Protein AF-A0A357VRW8-F1 (afdb_monomer_lite)

pLDDT: mean 89.8, std 10.29, range [57.91, 98.44]

Secondary structure (DSSP, 8-state):
-HHHHHHHHHHHHHHHHHHHHHHHHHTTT----HHHHHHHHHHHHHTTSS-HHHHHHHHHHHHHHHHHHHHHHHHHH-

Radius of gyration: 14.6 Å; chains: 1; bounding box: 33×26×42 Å

Foldseek 3Di:
DVVVVVVLVCCLVCLLVVLLQQLLQVLLVDDGPNVVSVVVQVVCCVVVSDPPVSSVVSNVNSNVNNVVVNVVCVVPVD

Sequence (78 aa):
MESQSFLYNAVVNYGYIALFLVLAYEGTGLPGPVQILFFAAAYLAVKGEMNLVAIVLVAALGNVTGNVIGYLVGYYKG

Organism: NCBI:txid911092

Structure (mmCIF, N/CA/C/O backbone):
data_AF-A0A357VRW8-F1
#
_entry.id   AF-A0A357VRW8-F1
#
loop_
_atom_site.group_PDB
_atom_site.id
_atom_site.type_symbol
_atom_site.label_atom_id
_atom_site.label_alt_id
_atom_site.label_comp_id
_atom_site.label_asym_id
_atom_site.label_entity_id
_atom_site.label_seq_id
_atom_site.pdbx_PDB_ins_code
_atom_site.Cartn_x
_atom_site.Cartn_y
_atom_site.Cartn_z
_atom_site.occupancy
_atom_site.B_iso_or_equiv
_atom_site.auth_seq_id
_atom_site.auth_comp_id
_atom_site.auth_asym_id
_atom_site.auth_atom_id
_atom_site.pdbx_PDB_model_num
ATOM 1 N N . MET A 1 1 ? -14.000 17.927 18.592 1.00 57.91 1 MET A N 1
ATOM 2 C CA . MET A 1 1 ? -14.531 16.585 18.253 1.00 57.91 1 MET A CA 1
ATOM 3 C C . MET A 1 1 ? -14.652 16.390 16.745 1.00 57.91 1 MET A C 1
ATOM 5 O O . MET A 1 1 ? -14.307 15.318 16.282 1.00 57.91 1 MET A O 1
ATOM 9 N N . GLU A 1 2 ? -15.013 17.419 15.975 1.00 61.34 2 GLU A N 1
ATOM 10 C CA . GLU A 1 2 ? -15.164 17.353 14.508 1.00 61.34 2 GLU A CA 1
ATOM 11 C C . GLU A 1 2 ? -13.857 17.071 13.728 1.00 61.34 2 GLU A C 1
ATOM 13 O O . GLU A 1 2 ? -13.850 16.289 12.779 1.00 61.34 2 GLU A O 1
ATOM 18 N N . SER A 1 3 ? -12.714 17.619 14.170 1.00 63.81 3 SER A N 1
ATOM 19 C CA . SER A 1 3 ? -11.420 17.405 13.493 1.00 63.81 3 SER A CA 1
ATOM 20 C C . SER A 1 3 ? -10.913 15.960 13.562 1.00 63.81 3 SER A C 1
ATOM 22 O O . SER A 1 3 ? -10.287 15.479 12.619 1.00 63.81 3 SER A O 1
ATOM 24 N N . GLN A 1 4 ? -11.208 15.248 14.653 1.00 67.56 4 GLN A N 1
ATOM 25 C CA . GLN A 1 4 ? -10.814 13.847 14.836 1.00 67.56 4 GLN A CA 1
ATOM 26 C C . GLN A 1 4 ? -11.582 12.935 13.869 1.00 67.56 4 GLN A C 1
ATOM 28 O O . GLN A 1 4 ? -11.006 12.018 13.292 1.00 67.56 4 GLN A O 1
ATOM 33 N N . SER A 1 5 ? -12.859 13.240 13.622 1.00 71.00 5 SER A N 1
ATOM 34 C CA . SER A 1 5 ? -13.713 12.517 12.675 1.00 71.00 5 SER A CA 1
ATOM 35 C C . SER A 1 5 ? -13.271 12.708 11.224 1.00 71.00 5 SER A C 1
ATOM 37 O O . SER A 1 5 ? -13.317 11.758 10.444 1.00 71.00 5 SER A O 1
ATOM 39 N N . PHE A 1 6 ? -12.821 13.912 10.855 1.00 75.31 6 PHE A N 1
ATOM 40 C CA . PHE A 1 6 ? -12.297 14.179 9.514 1.00 75.31 6 PHE A CA 1
ATOM 41 C C . PHE A 1 6 ? -11.005 13.400 9.246 1.00 75.31 6 PHE A C 1
ATOM 43 O O . PHE A 1 6 ? -10.909 12.704 8.239 1.00 75.31 6 PHE A O 1
ATOM 50 N N . LEU A 1 7 ? -10.036 13.466 10.168 1.00 73.12 7 LEU A N 1
ATOM 51 C CA . LEU A 1 7 ? -8.768 12.742 10.035 1.00 73.12 7 LEU A CA 1
ATOM 52 C C . LEU A 1 7 ? -8.979 11.229 9.998 1.00 73.12 7 LEU A C 1
ATOM 54 O O . LEU A 1 7 ? -8.376 10.542 9.181 1.00 73.12 7 LEU A O 1
ATOM 58 N N . TYR A 1 8 ? -9.871 10.719 10.841 1.00 73.81 8 TYR A N 1
ATOM 59 C CA . TYR A 1 8 ? -10.232 9.310 10.857 1.00 73.81 8 TYR A CA 1
ATOM 60 C C . TYR A 1 8 ? -10.841 8.849 9.524 1.00 73.81 8 TYR A C 1
ATOM 62 O O . TYR A 1 8 ? -10.346 7.899 8.919 1.00 73.81 8 TYR A O 1
ATOM 70 N N . ASN A 1 9 ? -11.837 9.572 9.000 1.00 71.19 9 ASN A N 1
ATOM 71 C CA . ASN A 1 9 ? -12.425 9.256 7.696 1.00 71.19 9 ASN A CA 1
ATOM 72 C C . ASN A 1 9 ? -11.415 9.402 6.553 1.00 71.19 9 ASN A C 1
ATOM 74 O O . ASN A 1 9 ? -11.455 8.623 5.602 1.00 71.19 9 ASN A O 1
ATOM 78 N N . ALA A 1 10 ? -10.500 10.369 6.633 1.00 75.00 10 ALA A N 1
ATOM 79 C CA . ALA A 1 10 ? -9.425 10.502 5.664 1.00 75.00 10 ALA A CA 1
ATOM 80 C C . ALA A 1 10 ? -8.514 9.264 5.692 1.00 75.00 10 ALA A C 1
ATOM 82 O O . ALA A 1 10 ? -8.261 8.676 4.650 1.00 75.00 10 ALA A O 1
ATOM 83 N N . VAL A 1 11 ? -8.080 8.802 6.865 1.00 75.25 11 VAL A N 1
ATOM 84 C CA . VAL A 1 11 ? -7.227 7.607 6.979 1.00 75.25 11 VAL A CA 1
ATOM 85 C C . VAL A 1 11 ? -7.926 6.352 6.454 1.00 75.25 11 VAL A C 1
ATOM 87 O O . VAL A 1 11 ? -7.299 5.574 5.741 1.00 75.25 11 VAL A O 1
ATOM 90 N N . VAL A 1 12 ? -9.215 6.164 6.740 1.00 71.06 12 VAL A N 1
ATOM 91 C CA . VAL A 1 12 ? -9.968 4.989 6.267 1.00 71.06 12 VAL A CA 1
ATOM 92 C C . VAL A 1 12 ? -10.151 5.011 4.747 1.00 71.06 12 VAL A C 1
ATOM 94 O O . VAL A 1 12 ? -9.881 4.016 4.074 1.00 71.06 12 VAL A O 1
ATOM 97 N N . ASN A 1 13 ? -10.550 6.153 4.181 1.00 73.38 13 ASN A N 1
ATOM 98 C CA . ASN A 1 13 ? -10.818 6.259 2.744 1.00 73.38 13 ASN A CA 1
ATOM 99 C C . ASN A 1 13 ? -9.533 6.337 1.905 1.00 73.38 13 ASN A C 1
ATOM 101 O O . ASN A 1 13 ? -9.450 5.729 0.838 1.00 73.38 13 ASN A O 1
ATOM 105 N N . TYR A 1 14 ? -8.509 7.043 2.387 1.00 84.31 14 TYR A N 1
ATOM 106 C CA . TYR A 1 14 ? -7.223 7.149 1.699 1.00 84.31 14 TYR A CA 1
ATOM 107 C C . TYR A 1 14 ? -6.267 6.007 2.043 1.00 84.31 14 TYR A C 1
ATOM 109 O O . TYR A 1 14 ? -5.283 5.846 1.334 1.00 84.31 14 TYR A O 1
ATOM 117 N N . GLY A 1 15 ? -6.537 5.182 3.060 1.00 88.94 15 GLY A N 1
ATOM 118 C CA . GLY A 1 15 ? -5.655 4.087 3.477 1.00 88.94 15 GLY A CA 1
ATOM 119 C C . GLY A 1 15 ? -5.401 3.069 2.366 1.00 88.94 15 GLY A C 1
ATOM 120 O O . GLY A 1 15 ? -4.254 2.704 2.116 1.00 88.94 15 GLY A O 1
ATOM 121 N N . TYR A 1 16 ? -6.444 2.676 1.628 1.00 93.81 16 TYR A N 1
ATOM 122 C CA . TYR A 1 16 ? -6.291 1.793 0.466 1.00 93.81 16 TYR A CA 1
ATOM 123 C C . TYR A 1 16 ? -5.565 2.475 -0.693 1.00 93.81 16 TYR A C 1
ATOM 125 O O . TYR A 1 16 ? -4.695 1.873 -1.311 1.00 93.81 16 TYR A O 1
ATOM 133 N N . ILE A 1 17 ? -5.886 3.738 -0.980 1.00 93.50 17 ILE A N 1
ATOM 134 C CA . ILE A 1 17 ? -5.237 4.486 -2.065 1.00 93.50 17 ILE A CA 1
ATOM 135 C C . ILE A 1 17 ? -3.748 4.684 -1.755 1.00 93.50 17 ILE A C 1
ATOM 137 O O . ILE A 1 17 ? -2.902 4.458 -2.614 1.00 93.50 17 ILE A O 1
ATOM 141 N N . ALA A 1 18 ? -3.411 5.050 -0.519 1.00 92.19 18 ALA A N 1
ATOM 142 C CA . ALA A 1 18 ? -2.039 5.201 -0.057 1.00 92.19 18 ALA A CA 1
ATOM 143 C C . ALA A 1 18 ? -1.284 3.869 -0.118 1.00 92.19 18 ALA A C 1
ATOM 145 O O . ALA A 1 18 ? -0.164 3.832 -0.623 1.00 92.19 18 ALA A O 1
ATOM 146 N N . LEU A 1 19 ? -1.911 2.771 0.323 1.00 94.88 19 LEU A N 1
ATOM 147 C CA . LEU A 1 19 ? -1.357 1.425 0.183 1.00 94.88 19 LEU A CA 1
ATOM 148 C C . LEU A 1 19 ? -1.076 1.097 -1.287 1.00 94.88 19 LEU A C 1
ATOM 150 O O . LEU A 1 19 ? 0.037 0.705 -1.616 1.00 94.88 19 LEU A O 1
ATOM 154 N N . PHE A 1 20 ? -2.036 1.321 -2.183 1.00 95.94 20 PHE A N 1
ATOM 155 C CA . PHE A 1 20 ? -1.845 1.095 -3.613 1.00 95.94 20 PHE A CA 1
ATOM 156 C C . PHE A 1 20 ? -0.662 1.892 -4.166 1.00 95.94 20 PHE A C 1
ATOM 158 O O . PHE A 1 20 ? 0.216 1.317 -4.799 1.00 95.94 20 PHE A O 1
ATOM 165 N N . LEU A 1 21 ? -0.624 3.205 -3.919 1.00 95.06 21 LEU A N 1
ATOM 166 C CA . LEU A 1 21 ? 0.388 4.098 -4.487 1.00 95.06 21 LEU A CA 1
ATOM 167 C C . LEU A 1 21 ? 1.791 3.783 -3.971 1.00 95.06 21 LEU A C 1
ATOM 169 O O . LEU A 1 21 ? 2.737 3.774 -4.754 1.00 95.06 21 LEU A O 1
ATOM 173 N N . VAL A 1 22 ? 1.932 3.499 -2.674 1.00 95.25 22 VAL A N 1
ATOM 174 C CA . VAL A 1 22 ? 3.234 3.148 -2.098 1.00 95.25 22 VAL A CA 1
ATOM 175 C C . VAL A 1 22 ? 3.720 1.806 -2.635 1.00 95.25 22 VAL A C 1
ATOM 177 O O . VAL A 1 22 ? 4.893 1.692 -2.976 1.00 95.25 22 VAL A O 1
ATOM 180 N N . LEU A 1 23 ? 2.839 0.810 -2.760 1.00 96.50 23 LEU A N 1
ATOM 181 C CA . LEU A 1 23 ? 3.206 -0.498 -3.312 1.00 96.50 23 LEU A CA 1
ATOM 182 C C . LEU A 1 23 ? 3.456 -0.433 -4.824 1.00 96.50 23 LEU A C 1
ATOM 184 O O . LEU A 1 23 ? 4.320 -1.143 -5.323 1.00 96.50 23 LEU A O 1
ATOM 188 N N . ALA A 1 24 ? 2.753 0.434 -5.554 1.00 97.12 24 ALA A N 1
ATOM 189 C CA . ALA A 1 24 ? 3.031 0.695 -6.963 1.00 97.12 24 ALA A CA 1
ATOM 190 C C . ALA A 1 24 ? 4.378 1.389 -7.163 1.00 97.12 24 ALA A C 1
ATOM 192 O O . ALA A 1 24 ? 5.092 1.066 -8.103 1.00 97.12 24 ALA A O 1
ATOM 193 N N . TYR A 1 25 ? 4.750 2.309 -6.275 1.00 95.88 25 TYR A N 1
ATOM 194 C CA . TYR A 1 25 ? 6.077 2.915 -6.279 1.00 95.88 25 TYR A CA 1
ATOM 195 C C . TYR A 1 25 ? 7.171 1.898 -5.921 1.00 95.88 25 TYR A C 1
ATOM 197 O O . TYR A 1 25 ? 8.175 1.805 -6.615 1.00 95.88 25 TYR A O 1
ATOM 205 N N . GLU A 1 26 ? 6.973 1.104 -4.869 1.00 95.69 26 GLU A N 1
ATOM 206 C CA . GLU A 1 26 ? 7.959 0.108 -4.436 1.00 95.69 26 GLU A CA 1
ATOM 207 C C . GLU A 1 26 ? 8.140 -1.011 -5.471 1.00 95.69 26 GLU A C 1
ATOM 209 O O . GLU A 1 26 ? 9.270 -1.372 -5.797 1.00 95.69 26 GLU A O 1
ATOM 214 N N . GLY A 1 27 ? 7.049 -1.451 -6.109 1.00 94.75 27 GLY A N 1
ATOM 215 C 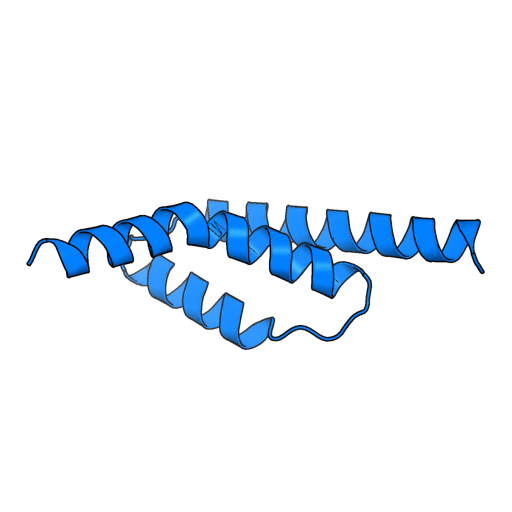CA . GLY A 1 27 ? 7.081 -2.424 -7.202 1.00 94.75 27 GLY A CA 1
ATOM 216 C C . GLY A 1 27 ? 7.889 -1.970 -8.426 1.00 94.75 27 GLY A C 1
ATOM 217 O O . GLY A 1 27 ? 8.270 -2.797 -9.245 1.00 94.75 27 GLY A O 1
ATOM 218 N N . THR A 1 28 ? 8.234 -0.684 -8.579 1.00 95.19 28 THR A N 1
ATOM 219 C CA . THR A 1 28 ? 9.179 -0.282 -9.641 1.00 95.19 28 THR A CA 1
ATOM 220 C C . THR A 1 28 ? 10.635 -0.652 -9.323 1.00 95.19 28 THR A C 1
ATOM 222 O O . THR A 1 28 ? 11.520 -0.356 -10.124 1.00 95.19 28 THR A O 1
ATOM 225 N N . GLY A 1 29 ? 10.911 -1.234 -8.150 1.00 91.38 29 GLY A N 1
ATOM 226 C CA . GLY A 1 29 ? 12.251 -1.530 -7.635 1.00 91.38 29 GLY A CA 1
ATOM 227 C C . GLY A 1 29 ? 12.861 -0.402 -6.795 1.00 91.38 29 GLY A C 1
ATOM 228 O O . GLY A 1 29 ? 14.031 -0.481 -6.419 1.00 91.38 29 GLY A O 1
ATOM 229 N N . LEU A 1 30 ? 12.097 0.659 -6.508 1.00 91.44 30 LEU A N 1
ATOM 230 C CA . LEU A 1 30 ? 12.538 1.756 -5.649 1.00 91.44 30 LEU A CA 1
ATOM 231 C C . LEU A 1 30 ? 12.267 1.421 -4.176 1.00 91.44 30 LEU A C 1
ATOM 233 O O . LEU A 1 30 ? 11.226 0.853 -3.857 1.00 91.44 30 LEU A O 1
ATOM 237 N N . PRO A 1 31 ? 13.159 1.796 -3.244 1.00 89.50 31 PRO A N 1
ATOM 238 C CA . PRO A 1 31 ? 12.955 1.484 -1.838 1.00 89.50 31 PRO A CA 1
ATOM 239 C C . PRO A 1 31 ? 11.755 2.259 -1.275 1.00 89.50 31 PRO A C 1
ATOM 241 O O . PRO A 1 31 ? 11.693 3.487 -1.371 1.00 89.50 31 PRO A O 1
ATOM 244 N N . GLY A 1 32 ? 10.826 1.542 -0.640 1.00 86.62 32 GLY A N 1
ATOM 245 C CA . GLY A 1 32 ? 9.668 2.101 0.058 1.00 86.62 32 GLY A CA 1
ATOM 246 C C . GLY A 1 32 ? 9.485 1.490 1.456 1.00 86.62 32 GLY A C 1
ATOM 247 O O . GLY A 1 32 ? 9.941 0.373 1.705 1.00 86.62 32 GLY A O 1
ATOM 248 N N . PRO A 1 33 ? 8.816 2.184 2.398 1.00 89.19 33 PRO A N 1
ATOM 249 C CA . PRO A 1 33 ? 8.626 1.722 3.779 1.00 89.19 33 PRO A CA 1
ATOM 250 C C . PRO A 1 33 ? 7.516 0.655 3.900 1.00 89.19 33 PRO A C 1
ATOM 252 O O . PRO A 1 33 ? 6.562 0.802 4.669 1.00 89.19 33 PRO A O 1
ATOM 255 N N . VAL A 1 34 ? 7.616 -0.428 3.125 1.00 90.38 34 VAL A N 1
ATOM 256 C CA . VAL A 1 34 ? 6.523 -1.389 2.913 1.00 90.38 34 VAL A CA 1
ATOM 257 C C . VAL A 1 34 ? 6.116 -2.137 4.188 1.00 90.38 34 VAL A C 1
ATOM 259 O O . VAL A 1 34 ? 4.924 -2.310 4.444 1.00 90.38 34 VAL A O 1
ATOM 262 N N . GLN A 1 35 ? 7.072 -2.514 5.046 1.00 93.00 35 GLN A N 1
ATOM 263 C CA . GLN A 1 35 ? 6.767 -3.233 6.288 1.00 93.00 35 GLN A CA 1
ATOM 264 C C . GLN A 1 35 ? 5.921 -2.379 7.238 1.00 93.00 35 GLN A C 1
ATOM 266 O O . GLN A 1 35 ? 4.946 -2.865 7.806 1.00 93.00 35 GLN A O 1
ATOM 271 N N . ILE A 1 36 ? 6.264 -1.094 7.380 1.00 91.88 36 ILE A N 1
ATOM 272 C CA . ILE A 1 36 ? 5.542 -0.162 8.256 1.00 91.88 36 ILE A CA 1
ATOM 273 C C . ILE A 1 36 ? 4.112 0.040 7.743 1.00 91.88 36 ILE A C 1
ATOM 275 O O . ILE A 1 36 ? 3.172 0.034 8.539 1.00 91.88 36 ILE A O 1
ATOM 279 N N . LEU A 1 37 ? 3.932 0.152 6.421 1.00 92.75 37 LEU A N 1
ATOM 280 C CA . LEU A 1 37 ? 2.602 0.256 5.819 1.00 92.75 37 LEU A CA 1
ATOM 281 C C . LEU A 1 37 ? 1.742 -0.978 6.092 1.00 92.75 37 LEU A C 1
ATOM 283 O O . LEU A 1 37 ? 0.584 -0.835 6.480 1.00 92.75 37 LEU A O 1
ATOM 287 N N . PHE A 1 38 ? 2.297 -2.180 5.924 1.00 93.94 38 PHE A N 1
ATOM 288 C CA . PHE A 1 38 ? 1.557 -3.406 6.211 1.00 93.94 38 PHE A CA 1
ATOM 289 C C . PHE A 1 38 ? 1.211 -3.541 7.694 1.00 93.94 38 PHE A C 1
ATOM 291 O O . PHE A 1 38 ? 0.093 -3.950 8.002 1.00 93.94 38 PHE A O 1
ATOM 298 N N . PHE A 1 39 ? 2.097 -3.140 8.613 1.00 94.69 39 PHE A N 1
ATOM 299 C CA . PHE A 1 39 ? 1.762 -3.098 10.040 1.00 94.69 39 PHE A CA 1
ATOM 300 C C . PHE A 1 39 ? 0.614 -2.125 10.334 1.00 94.69 39 PHE A C 1
ATOM 302 O O . PHE A 1 39 ? -0.305 -2.477 11.074 1.00 94.69 39 PHE A O 1
ATOM 309 N N . ALA A 1 40 ? 0.621 -0.935 9.727 1.00 92.50 40 ALA A N 1
ATOM 310 C CA . ALA A 1 40 ? -0.461 0.034 9.881 1.00 92.50 40 ALA A CA 1
ATOM 311 C C . ALA A 1 40 ? -1.791 -0.492 9.309 1.00 92.50 40 ALA A C 1
ATOM 313 O O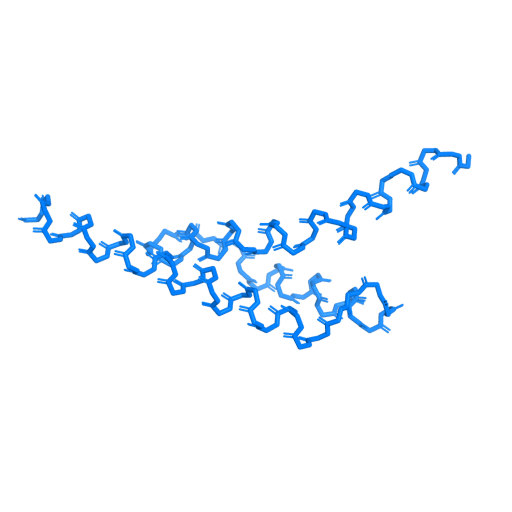 . ALA A 1 40 ? -2.819 -0.427 9.985 1.00 92.50 40 ALA A O 1
ATOM 31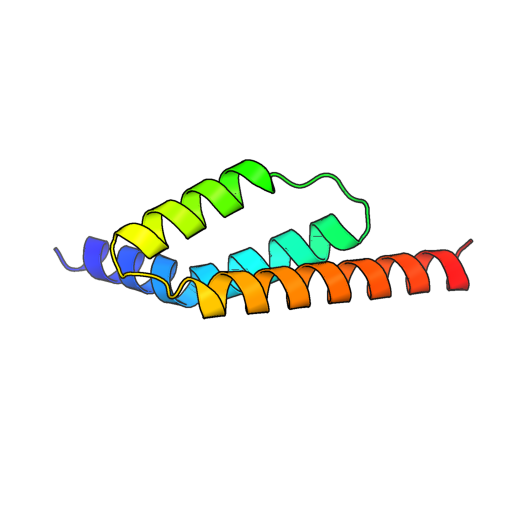4 N N . ALA A 1 41 ? -1.771 -1.072 8.105 1.00 93.56 41 ALA A N 1
ATOM 315 C CA . ALA A 1 41 ? -2.951 -1.659 7.473 1.00 93.56 41 ALA A CA 1
ATOM 316 C C . ALA A 1 41 ? -3.506 -2.841 8.286 1.00 93.56 41 ALA A C 1
ATOM 318 O O . ALA A 1 41 ? -4.712 -2.924 8.508 1.00 93.56 41 ALA A O 1
ATOM 319 N N . ALA A 1 42 ? -2.637 -3.718 8.797 1.00 94.44 42 ALA A N 1
ATOM 320 C CA . ALA A 1 42 ? -3.032 -4.831 9.657 1.00 94.44 42 ALA A CA 1
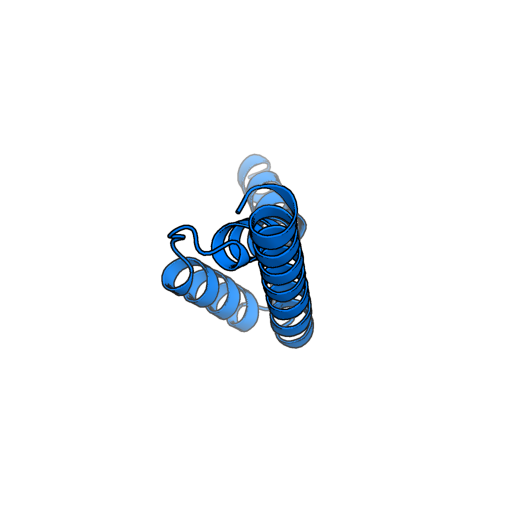ATOM 321 C C . ALA A 1 42 ? -3.647 -4.345 10.979 1.00 94.44 42 ALA A C 1
ATOM 323 O O . ALA A 1 42 ? -4.670 -4.870 11.414 1.00 94.44 42 ALA A O 1
ATOM 324 N N . TYR A 1 43 ? -3.072 -3.310 11.596 1.00 94.19 43 TYR A N 1
ATOM 325 C CA . TYR A 1 43 ? -3.626 -2.707 12.808 1.00 94.19 43 TYR A CA 1
ATOM 326 C C . TYR A 1 43 ? -5.028 -2.126 12.581 1.00 94.19 43 TYR A C 1
ATOM 328 O O . TYR A 1 43 ? -5.936 -2.353 13.383 1.00 94.19 43 TYR A O 1
ATOM 336 N N . LEU A 1 44 ? -5.226 -1.416 11.467 1.00 92.69 44 LEU A N 1
ATOM 337 C CA . LEU A 1 44 ? -6.534 -0.888 11.079 1.00 92.69 44 LEU A CA 1
ATOM 338 C C . LEU A 1 44 ? -7.526 -2.008 10.737 1.00 92.69 44 LEU A C 1
ATOM 340 O O . LEU A 1 44 ? -8.705 -1.898 11.068 1.00 92.69 44 LEU A O 1
ATOM 344 N N . ALA A 1 45 ? -7.055 -3.120 10.166 1.00 94.69 45 ALA A N 1
ATOM 345 C CA . ALA A 1 45 ? -7.892 -4.289 9.922 1.00 94.69 45 ALA A CA 1
ATOM 346 C C . ALA A 1 45 ? -8.400 -4.933 11.217 1.00 94.69 45 ALA A C 1
ATOM 348 O O . ALA A 1 45 ? -9.582 -5.247 11.327 1.00 94.69 45 ALA A O 1
ATOM 349 N N . VAL A 1 46 ? -7.534 -5.068 12.228 1.00 96.19 46 VAL A N 1
ATOM 350 C CA . VAL A 1 46 ? -7.918 -5.584 13.555 1.00 96.19 46 VAL A CA 1
ATOM 351 C C . VAL A 1 46 ? -8.944 -4.677 14.238 1.00 96.19 46 VAL A C 1
ATOM 353 O O . VAL A 1 46 ? -9.828 -5.167 14.935 1.00 96.19 46 VAL A O 1
ATOM 356 N N . LYS A 1 47 ? -8.869 -3.361 14.014 1.00 93.38 47 LYS A N 1
ATOM 357 C CA . LYS A 1 47 ? -9.862 -2.400 14.515 1.00 93.38 47 LYS A CA 1
ATOM 358 C C . LYS A 1 47 ? -11.194 -2.411 13.755 1.00 93.38 47 LYS A C 1
ATOM 360 O O . LYS A 1 47 ? -12.117 -1.725 14.177 1.00 93.38 47 LYS A O 1
ATOM 365 N N . GLY A 1 48 ? -11.306 -3.171 12.664 1.00 91.81 48 GLY A N 1
ATOM 366 C CA . GLY A 1 48 ? -12.488 -3.179 11.798 1.00 91.81 48 GLY A CA 1
ATOM 367 C C . GLY A 1 48 ? -12.584 -1.974 10.855 1.00 91.81 48 GLY A C 1
ATOM 368 O O . GLY A 1 48 ? -13.589 -1.824 10.170 1.00 91.81 48 GLY A O 1
ATOM 369 N N . GLU A 1 49 ? -11.542 -1.143 10.793 1.00 90.69 49 GLU A N 1
ATOM 370 C CA . GLU A 1 49 ? -11.484 0.075 9.970 1.00 90.69 49 GLU A CA 1
ATOM 371 C C . GLU A 1 49 ? -11.146 -0.219 8.511 1.00 90.69 49 GLU A C 1
ATOM 373 O O . GLU A 1 49 ? -11.508 0.519 7.597 1.00 90.69 49 GLU A O 1
ATOM 378 N N . MET A 1 50 ? -10.419 -1.311 8.286 1.00 92.81 50 MET A N 1
ATOM 379 C CA . MET A 1 50 ? -10.079 -1.800 6.960 1.00 92.81 50 MET A CA 1
ATOM 380 C C . MET A 1 50 ? -10.442 -3.279 6.838 1.00 92.81 50 MET A C 1
ATOM 382 O O . MET A 1 50 ? -10.372 -4.055 7.785 1.00 92.81 50 MET A O 1
ATOM 386 N N . ASN A 1 51 ? -10.824 -3.698 5.642 1.00 94.25 51 ASN A N 1
ATOM 387 C CA . ASN A 1 51 ? -11.093 -5.082 5.322 1.00 94.25 51 ASN A CA 1
ATOM 388 C C . ASN A 1 51 ? -9.784 -5.760 4.899 1.00 94.25 51 ASN A C 1
ATOM 390 O O . ASN A 1 51 ? -9.099 -5.299 3.985 1.00 94.25 51 ASN A O 1
ATOM 394 N N . LEU A 1 52 ? -9.458 -6.882 5.541 1.00 95.75 52 LEU A N 1
ATOM 395 C CA . LEU A 1 52 ? -8.227 -7.624 5.267 1.00 95.75 52 LEU A CA 1
ATOM 396 C C . LEU A 1 52 ? -8.133 -8.109 3.812 1.00 95.75 52 LEU A C 1
ATOM 398 O O . LEU A 1 52 ? -7.070 -8.023 3.205 1.00 95.75 52 LEU A O 1
ATOM 402 N N . VAL A 1 53 ? -9.240 -8.580 3.231 1.00 97.12 53 VAL A N 1
ATOM 403 C CA . VAL A 1 53 ? -9.276 -9.034 1.832 1.00 97.12 53 VAL A CA 1
ATOM 404 C C . VAL A 1 53 ? -9.017 -7.859 0.892 1.00 97.12 53 VAL A C 1
ATOM 406 O O . VAL A 1 53 ? -8.211 -7.978 -0.028 1.00 97.12 53 VAL A O 1
ATOM 409 N N . ALA A 1 54 ? -9.629 -6.702 1.158 1.00 95.81 54 ALA A N 1
ATOM 410 C CA . ALA A 1 54 ? -9.378 -5.489 0.386 1.00 95.81 54 ALA A CA 1
ATOM 411 C C . ALA A 1 54 ? -7.913 -5.035 0.494 1.00 95.81 54 ALA A C 1
ATOM 413 O O . ALA A 1 54 ? -7.317 -4.707 -0.525 1.00 95.81 54 ALA A O 1
ATOM 414 N N . ILE A 1 55 ? -7.303 -5.082 1.687 1.00 96.06 55 ILE A N 1
ATOM 415 C CA . ILE A 1 55 ? -5.871 -4.784 1.876 1.00 96.06 55 ILE A CA 1
ATOM 416 C C . ILE A 1 55 ? -5.010 -5.673 0.975 1.00 96.06 55 ILE A C 1
ATOM 418 O O . ILE A 1 55 ? -4.157 -5.160 0.255 1.00 96.06 55 ILE A O 1
ATOM 422 N N . VAL A 1 56 ? -5.244 -6.989 0.990 1.00 97.38 56 VAL A N 1
ATOM 423 C CA . VAL A 1 56 ? -4.468 -7.951 0.191 1.00 97.38 56 VAL A CA 1
ATOM 424 C C . VAL A 1 56 ? -4.627 -7.681 -1.304 1.00 97.38 56 VAL A C 1
ATOM 426 O O . VAL A 1 56 ? -3.628 -7.608 -2.018 1.00 97.38 56 VAL A O 1
ATOM 429 N N . LEU A 1 57 ? -5.861 -7.487 -1.780 1.00 98.06 57 LEU A N 1
ATOM 430 C CA . LEU A 1 57 ? -6.132 -7.212 -3.193 1.00 98.06 57 LEU A CA 1
ATOM 431 C C . LEU A 1 57 ? -5.494 -5.897 -3.648 1.00 98.06 57 LEU A C 1
ATOM 433 O O . LEU A 1 57 ? -4.837 -5.858 -4.684 1.00 98.06 57 LEU A O 1
ATOM 437 N N . VAL A 1 58 ? -5.649 -4.831 -2.864 1.00 97.00 58 VAL A N 1
ATOM 438 C CA . VAL A 1 58 ? -5.105 -3.507 -3.179 1.00 97.00 58 VAL A CA 1
ATOM 439 C C . VAL A 1 58 ? -3.577 -3.518 -3.169 1.00 97.00 58 VAL A C 1
ATOM 441 O O . VAL A 1 58 ? -2.964 -2.967 -4.081 1.00 97.00 58 VAL A O 1
ATOM 444 N N . ALA A 1 59 ? -2.954 -4.177 -2.188 1.00 96.44 59 ALA A N 1
ATOM 445 C CA . ALA A 1 59 ? -1.503 -4.318 -2.133 1.00 96.44 59 ALA A CA 1
ATOM 446 C C . ALA A 1 59 ? -0.955 -5.118 -3.323 1.00 96.44 59 ALA A C 1
ATOM 448 O O . ALA A 1 59 ? 0.029 -4.703 -3.936 1.00 96.44 59 ALA A O 1
ATOM 449 N N . ALA A 1 60 ? -1.606 -6.232 -3.678 1.00 97.56 60 ALA A N 1
ATOM 450 C CA . ALA A 1 60 ? -1.218 -7.047 -4.825 1.00 97.56 60 ALA A CA 1
ATOM 451 C C . ALA A 1 60 ? -1.345 -6.264 -6.139 1.00 97.56 60 ALA A C 1
ATOM 453 O O . ALA A 1 60 ? -0.404 -6.241 -6.929 1.00 97.56 60 ALA A O 1
ATOM 454 N N . LEU A 1 61 ? -2.472 -5.576 -6.352 1.00 98.31 61 LEU A N 1
ATOM 455 C CA . LEU A 1 61 ? -2.691 -4.746 -7.538 1.00 98.31 61 LEU A CA 1
ATOM 456 C C . LEU A 1 61 ? -1.685 -3.594 -7.625 1.00 98.31 61 LEU A C 1
ATOM 458 O O . LEU A 1 61 ? -1.157 -3.341 -8.708 1.00 98.31 61 LEU A O 1
ATOM 462 N N . GLY A 1 62 ? -1.395 -2.927 -6.504 1.00 97.19 62 GLY A N 1
ATOM 463 C CA . GLY A 1 62 ? -0.375 -1.881 -6.429 1.00 97.19 62 GLY A CA 1
ATOM 464 C C . GLY A 1 62 ? 0.987 -2.413 -6.858 1.00 97.19 62 GLY A C 1
ATOM 465 O O . GLY A 1 62 ? 1.555 -1.925 -7.829 1.00 97.19 62 GLY A O 1
ATOM 466 N N . ASN A 1 63 ? 1.460 -3.481 -6.214 1.00 97.00 63 ASN A N 1
ATOM 467 C CA . ASN A 1 63 ? 2.768 -4.068 -6.505 1.00 97.00 63 ASN A CA 1
ATOM 468 C C . ASN A 1 63 ? 2.874 -4.563 -7.962 1.00 97.00 63 ASN A C 1
ATOM 470 O O . ASN A 1 63 ? 3.819 -4.214 -8.664 1.00 97.00 63 ASN A O 1
ATOM 474 N N . VAL A 1 64 ? 1.865 -5.282 -8.474 1.00 98.31 64 VAL A N 1
ATOM 475 C CA . VAL A 1 64 ? 1.838 -5.721 -9.883 1.00 98.31 64 VAL A CA 1
ATOM 476 C C . VAL A 1 64 ? 1.896 -4.530 -10.840 1.00 98.31 64 VAL A C 1
ATOM 478 O O . VAL A 1 64 ? 2.640 -4.575 -11.816 1.00 98.31 64 VAL A O 1
ATOM 481 N N . THR A 1 65 ? 1.164 -3.451 -10.550 1.00 98.44 65 THR A N 1
ATOM 482 C CA . THR A 1 65 ? 1.216 -2.218 -11.351 1.00 98.44 65 THR A CA 1
ATOM 483 C C . THR A 1 65 ? 2.628 -1.634 -11.365 1.00 98.44 65 THR A C 1
ATOM 485 O O . THR A 1 65 ? 3.145 -1.313 -12.435 1.00 98.44 65 THR A O 1
ATOM 488 N N . GLY A 1 66 ? 3.278 -1.558 -10.202 1.00 97.50 66 GLY A N 1
ATOM 489 C CA . GLY A 1 66 ? 4.669 -1.124 -10.074 1.00 97.50 66 GLY A CA 1
ATOM 490 C C . GLY A 1 66 ? 5.641 -1.982 -10.877 1.00 97.50 66 GLY A C 1
ATOM 491 O O . GLY A 1 66 ? 6.427 -1.445 -11.654 1.00 97.50 66 GLY A O 1
ATOM 492 N N . ASN A 1 67 ? 5.527 -3.308 -10.770 1.00 97.75 67 ASN A N 1
ATOM 493 C CA . ASN A 1 67 ? 6.378 -4.253 -11.497 1.00 97.75 67 ASN A CA 1
ATOM 494 C C . ASN A 1 67 ? 6.228 -4.099 -13.013 1.00 97.75 67 ASN A C 1
ATOM 496 O O . ASN A 1 67 ? 7.220 -4.112 -13.740 1.00 97.75 67 ASN A O 1
ATOM 500 N N . VAL A 1 68 ? 4.994 -3.918 -13.500 1.00 98.19 68 VAL A N 1
ATOM 501 C CA . VAL A 1 68 ? 4.730 -3.660 -14.922 1.00 98.19 68 VAL A CA 1
ATOM 502 C C . VAL A 1 68 ? 5.367 -2.340 -15.351 1.00 98.19 68 VAL A C 1
ATOM 504 O O . VAL A 1 68 ? 6.036 -2.303 -16.381 1.00 98.19 68 VAL A O 1
ATOM 507 N N . ILE A 1 69 ? 5.222 -1.269 -14.564 1.00 96.75 69 ILE A N 1
ATOM 508 C CA . ILE A 1 69 ? 5.867 0.021 -14.852 1.00 96.75 69 ILE A CA 1
ATOM 509 C C . ILE A 1 69 ? 7.392 -0.134 -14.886 1.00 96.75 69 ILE A C 1
ATOM 511 O O . ILE A 1 69 ? 8.021 0.307 -15.846 1.00 96.75 69 ILE A O 1
ATOM 515 N N . GLY A 1 70 ? 7.981 -0.786 -13.882 1.00 95.94 70 GLY A N 1
ATOM 516 C CA . GLY A 1 70 ? 9.418 -1.045 -13.806 1.00 95.94 70 GLY A CA 1
ATOM 517 C C . GLY A 1 70 ? 9.924 -1.839 -15.012 1.00 95.94 70 GLY A C 1
ATOM 518 O O . GLY A 1 70 ? 10.904 -1.441 -15.643 1.00 95.94 70 GLY A O 1
ATOM 519 N N . TYR A 1 71 ? 9.206 -2.898 -15.397 1.00 95.75 71 TYR A N 1
ATOM 520 C CA . TYR A 1 71 ? 9.505 -3.689 -16.590 1.00 95.75 71 TYR A CA 1
ATOM 521 C C . TYR A 1 71 ? 9.459 -2.847 -17.868 1.00 95.75 71 TYR A C 1
ATOM 523 O O . TYR A 1 71 ? 10.407 -2.874 -18.648 1.00 95.75 71 TYR A O 1
ATOM 531 N N . LEU A 1 72 ? 8.393 -2.067 -18.078 1.00 96.62 72 LEU A N 1
ATOM 532 C CA . LEU A 1 72 ? 8.254 -1.216 -19.262 1.00 96.62 72 LEU A CA 1
ATOM 533 C C . LEU A 1 72 ? 9.359 -0.157 -19.330 1.00 96.62 72 LEU A C 1
ATOM 535 O O . LEU A 1 72 ? 9.924 0.076 -20.397 1.00 96.62 72 LEU A O 1
ATOM 539 N N . VAL A 1 73 ? 9.699 0.470 -18.200 1.00 94.50 73 VAL A N 1
ATOM 540 C CA . VAL A 1 73 ? 10.800 1.438 -18.127 1.00 94.50 73 VAL A CA 1
ATOM 541 C C . VAL A 1 73 ? 12.124 0.778 -18.510 1.00 94.50 73 VAL A C 1
ATOM 543 O O . VAL A 1 73 ? 12.842 1.333 -19.340 1.00 94.50 73 VAL A O 1
ATOM 546 N N . GLY A 1 74 ? 12.424 -0.400 -17.958 1.00 94.00 74 GLY A N 1
ATOM 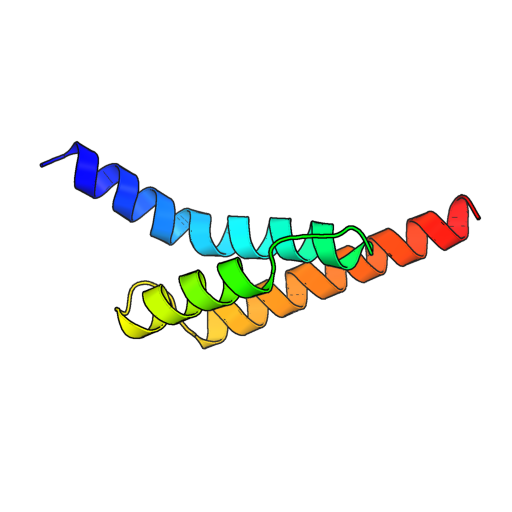547 C CA . GLY A 1 74 ? 13.627 -1.158 -18.303 1.00 94.00 74 GLY A CA 1
ATOM 548 C C . GLY A 1 74 ? 13.650 -1.607 -19.765 1.00 94.00 74 GLY A C 1
ATOM 549 O O . GLY A 1 74 ? 14.688 -1.534 -20.406 1.00 94.00 74 GLY A O 1
ATOM 550 N N . TYR A 1 75 ? 12.505 -2.001 -20.320 1.00 95.00 75 TYR A N 1
ATOM 551 C CA . TYR A 1 75 ? 12.393 -2.447 -21.708 1.00 95.00 75 TYR A CA 1
ATOM 552 C C . TYR A 1 75 ? 12.602 -1.314 -22.726 1.00 95.00 75 TYR A C 1
ATOM 554 O O . TYR A 1 75 ? 13.230 -1.530 -23.757 1.00 95.00 75 TYR A O 1
ATOM 562 N N . TYR A 1 76 ? 12.077 -0.110 -22.465 1.00 93.38 76 TYR A N 1
ATOM 563 C CA . TYR A 1 76 ? 12.169 1.013 -23.411 1.00 93.38 76 TYR A CA 1
ATOM 564 C C . TYR A 1 76 ? 13.406 1.902 -23.233 1.00 93.38 76 TYR A C 1
ATOM 566 O O . TYR A 1 76 ? 13.762 2.616 -24.170 1.00 93.38 76 TYR A O 1
ATOM 574 N N . LYS A 1 77 ? 14.010 1.942 -22.037 1.00 82.94 77 LYS A N 1
ATOM 575 C CA . LYS A 1 77 ? 15.149 2.829 -21.723 1.00 82.94 77 LYS A CA 1
ATOM 576 C C . LYS A 1 7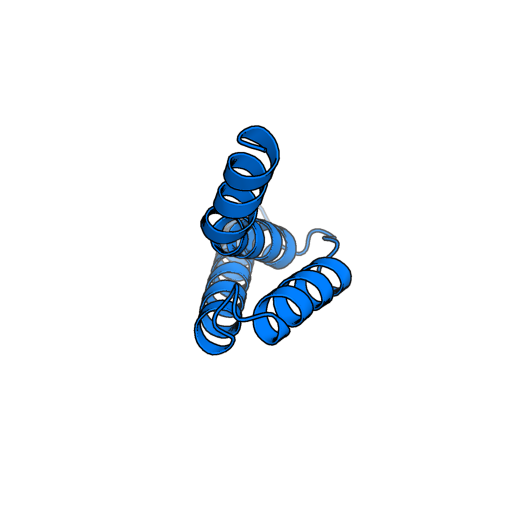7 ? 16.458 2.091 -21.410 1.00 82.94 77 LYS A C 1
ATOM 578 O O . LYS A 1 77 ? 17.456 2.774 -21.183 1.00 82.94 77 LYS A O 1
ATOM 583 N N . GLY A 1 78 ? 16.428 0.761 -21.320 1.00 61.03 78 GLY A N 1
ATOM 584 C CA . GLY A 1 78 ? 17.592 -0.098 -21.077 1.00 61.03 78 GLY A CA 1
ATOM 585 C C . GLY A 1 78 ? 18.353 -0.461 -22.340 1.00 61.03 78 GLY A C 1
ATOM 586 O O . GLY A 1 78 ? 17.743 -0.431 -23.432 1.00 61.03 78 GLY A O 1
#

InterPro domains:
  IPR051311 DedA domain-containing protein [PTHR42709] (1-78)